Protein AF-A0A841BWC5-F1 (afdb_monomer_lite)

Foldseek 3Di:
DDPVVVLVVLLVCVVCVVVVVDDPVNVVVSVVCCVVPPVSVVVVVVVVVVVVVCCVVPVPPPPPVVVVVVVVVVVVVVVVVVVVPPD

InterPro domains:
  IPR024020 Anti sigma-R factor, mycothiol system,RsrA [TIGR03988] (6-81)
  IPR027383 Putative zinc-finger [PF13490] (7-40)

Radius of gyration: 19.59 Å; chains: 1; bounding box: 43×50×34 Å

Organism: NCBI:txid643052

pLDDT: mean 70.98, std 11.65, range [41.16, 87.31]

Secondary structure (DSSP, 8-state):
--HHHHHHHHHHHHHHHHHT-S-HHHHHHHHHHHHH-HHHHHHHHHHHHHHHHHHHHHS-S---HHHHHHHHHHHHHHHHHHTSS--

Structure (mmCIF, N/CA/C/O backbone):
data_AF-A0A841BWC5-F1
#
_entry.id   AF-A0A841BWC5-F1
#
loop_
_atom_site.group_PDB
_atom_site.id
_atom_site.type_symbol
_atom_site.label_atom_id
_atom_site.label_alt_id
_atom_site.label_comp_id
_atom_site.label_asym_id
_atom_site.label_entity_id
_atom_site.label_seq_id
_atom_site.pdbx_PDB_ins_code
_atom_site.Cartn_x
_atom_site.Cartn_y
_atom_site.Cartn_z
_atom_site.occupancy
_atom_site.B_iso_or_equiv
_atom_site.auth_seq_id
_atom_site.auth_comp_id
_atom_site.auth_asym_id
_atom_site.auth_atom_id
_atom_site.pdbx_PDB_model_num
ATOM 1 N N . MET A 1 1 ? 24.359 0.613 -16.573 1.00 44.41 1 MET A N 1
ATOM 2 C CA . MET A 1 1 ? 23.237 0.920 -15.669 1.00 44.41 1 MET A CA 1
ATOM 3 C C . MET A 1 1 ? 22.442 -0.362 -15.543 1.00 44.41 1 MET A C 1
ATOM 5 O O . MET A 1 1 ? 21.879 -0.801 -16.537 1.00 44.41 1 MET A O 1
ATOM 9 N N . SER A 1 2 ? 22.591 -1.068 -14.426 1.00 51.22 2 SER A N 1
ATOM 10 C CA . SER A 1 2 ? 22.131 -2.459 -14.299 1.00 51.22 2 SER A CA 1
ATOM 11 C C . SER A 1 2 ? 20.620 -2.512 -14.086 1.00 51.22 2 SER A C 1
ATOM 13 O O . SER A 1 2 ? 20.112 -1.784 -13.241 1.00 51.22 2 SER A O 1
ATOM 15 N N . GLU A 1 3 ? 19.916 -3.437 -14.745 1.00 59.28 3 GLU A N 1
ATOM 16 C CA . GLU A 1 3 ? 18.486 -3.748 -14.510 1.00 59.28 3 GLU A CA 1
ATOM 17 C C . GLU A 1 3 ? 18.119 -3.892 -13.017 1.00 59.28 3 GLU A C 1
ATOM 19 O O . GLU A 1 3 ? 17.007 -3.567 -12.606 1.00 59.28 3 GLU A O 1
ATOM 24 N N . LYS A 1 4 ? 19.081 -4.286 -12.172 1.00 59.06 4 LYS A N 1
ATOM 25 C CA . LYS A 1 4 ? 18.936 -4.341 -10.708 1.00 59.06 4 LYS A CA 1
ATOM 26 C C . LYS A 1 4 ? 18.695 -2.988 -10.029 1.00 59.06 4 LYS A C 1
ATOM 28 O O . LYS A 1 4 ? 17.986 -2.956 -9.027 1.00 59.06 4 LYS A O 1
ATOM 33 N N . GLU A 1 5 ? 19.274 -1.894 -10.522 1.00 62.25 5 GLU A N 1
ATOM 34 C CA . GLU A 1 5 ? 19.046 -0.559 -9.945 1.00 62.25 5 GLU A CA 1
ATOM 35 C C . GLU A 1 5 ? 17.609 -0.096 -10.206 1.00 62.25 5 GLU A C 1
ATOM 37 O O . GLU A 1 5 ? 16.983 0.472 -9.315 1.00 62.25 5 GLU A O 1
ATOM 42 N N . ASN A 1 6 ? 17.043 -0.420 -11.374 1.00 76.38 6 ASN A N 1
ATOM 43 C CA . ASN A 1 6 ? 15.649 -0.108 -11.692 1.00 76.38 6 ASN A CA 1
ATOM 44 C C . ASN A 1 6 ? 14.679 -0.893 -10.791 1.00 76.38 6 ASN A C 1
ATOM 46 O O . ASN A 1 6 ? 13.750 -0.318 -10.235 1.00 76.38 6 ASN A O 1
ATOM 50 N N . CYS A 1 7 ? 14.967 -2.177 -10.552 1.00 83.69 7 CYS A N 1
ATOM 51 C CA . CYS A 1 7 ? 14.183 -3.023 -9.647 1.00 83.69 7 CYS A CA 1
ATOM 52 C C . CYS A 1 7 ? 14.183 -2.493 -8.202 1.00 83.69 7 CYS A C 1
ATOM 54 O O . CYS A 1 7 ? 13.144 -2.464 -7.550 1.00 83.69 7 CYS A O 1
ATOM 56 N N . ARG A 1 8 ? 15.345 -2.049 -7.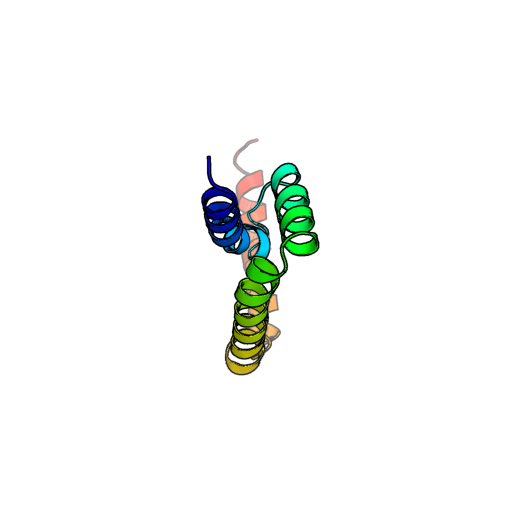695 1.00 80.69 8 ARG A N 1
ATOM 57 C CA . ARG A 1 8 ? 15.475 -1.513 -6.328 1.00 80.69 8 ARG A CA 1
ATOM 58 C C . ARG A 1 8 ? 14.639 -0.244 -6.133 1.00 80.69 8 ARG A C 1
ATOM 60 O O . ARG A 1 8 ? 13.978 -0.123 -5.111 1.00 80.69 8 ARG A O 1
ATOM 67 N N . ASN A 1 9 ? 14.662 0.665 -7.110 1.00 81.25 9 ASN A N 1
ATOM 68 C CA . ASN A 1 9 ? 13.869 1.896 -7.065 1.00 81.25 9 ASN A CA 1
ATOM 69 C C . ASN A 1 9 ? 12.363 1.598 -7.123 1.00 81.25 9 ASN A C 1
ATOM 71 O O . ASN A 1 9 ? 11.601 2.171 -6.355 1.00 81.25 9 ASN A O 1
ATOM 75 N N . VAL A 1 10 ? 11.937 0.654 -7.971 1.00 81.75 10 VAL A N 1
ATOM 76 C CA . VAL A 1 10 ? 10.518 0.273 -8.075 1.00 81.75 10 VAL A CA 1
ATOM 77 C C . VAL A 1 10 ? 9.991 -0.339 -6.775 1.00 81.75 10 VAL A C 1
ATOM 79 O O . VAL A 1 10 ? 8.861 -0.053 -6.391 1.00 81.75 10 VAL A O 1
ATOM 82 N N . ILE A 1 11 ? 10.794 -1.146 -6.076 1.00 80.31 11 ILE A N 1
ATOM 83 C CA . ILE A 1 11 ? 10.405 -1.716 -4.775 1.00 80.31 11 ILE A CA 1
ATOM 84 C C . ILE A 1 11 ? 10.287 -0.638 -3.689 1.00 80.31 11 ILE A C 1
ATOM 86 O O . ILE A 1 11 ? 9.374 -0.701 -2.872 1.00 80.31 11 ILE A O 1
ATOM 90 N N . ASP A 1 12 ? 11.157 0.372 -3.689 1.00 80.69 12 ASP A N 1
ATOM 91 C CA . ASP A 1 12 ? 11.071 1.482 -2.729 1.00 80.69 12 ASP A CA 1
ATOM 92 C C . ASP A 1 12 ? 9.792 2.314 -2.954 1.00 80.69 12 ASP A C 1
ATOM 94 O O . ASP A 1 12 ? 9.045 2.616 -2.023 1.00 80.69 12 ASP A O 1
ATOM 98 N N . GLU A 1 13 ? 9.457 2.584 -4.217 1.00 80.31 13 GLU A N 1
ATOM 99 C CA . GLU A 1 13 ? 8.266 3.359 -4.582 1.00 80.31 13 GLU A CA 1
ATOM 100 C C . GLU A 1 13 ? 6.953 2.568 -4.520 1.00 80.31 13 GLU A C 1
ATOM 102 O O . GLU A 1 13 ? 5.868 3.156 -4.487 1.00 80.31 13 GLU A O 1
ATOM 107 N N . VAL A 1 14 ? 7.024 1.239 -4.444 1.00 80.44 14 VAL A N 1
ATOM 108 C CA . VAL A 1 14 ? 5.860 0.373 -4.224 1.00 80.44 14 VAL A CA 1
ATOM 109 C C . VAL A 1 14 ? 5.149 0.723 -2.914 1.00 80.44 14 VAL A C 1
ATOM 111 O O . VAL A 1 14 ? 3.919 0.689 -2.868 1.00 80.44 14 VAL A O 1
ATOM 114 N N .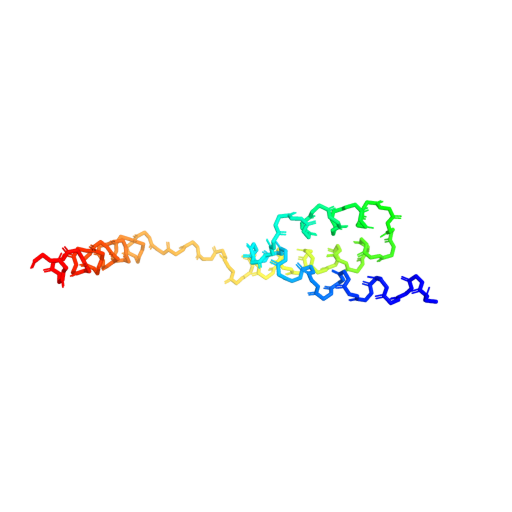 TYR A 1 15 ? 5.881 1.130 -1.873 1.00 74.69 15 TYR A N 1
ATOM 115 C CA . TYR A 1 15 ? 5.287 1.543 -0.599 1.00 74.69 15 TYR A CA 1
ATOM 116 C C . TYR A 1 15 ? 4.409 2.792 -0.755 1.00 74.69 15 TYR A C 1
ATOM 118 O O . TYR A 1 15 ? 3.279 2.812 -0.266 1.00 74.69 15 TYR A O 1
ATOM 126 N N . LEU A 1 16 ? 4.876 3.781 -1.521 1.00 79.12 16 LEU A N 1
ATOM 127 C CA . LEU A 1 16 ? 4.109 4.986 -1.863 1.00 79.12 16 LEU A CA 1
ATOM 128 C C . LEU A 1 16 ? 2.904 4.644 -2.748 1.00 79.12 16 LEU A C 1
ATOM 130 O O . LEU A 1 16 ? 1.803 5.156 -2.552 1.00 79.12 16 LEU A O 1
ATOM 134 N N . TYR A 1 17 ? 3.082 3.739 -3.716 1.00 74.75 17 TYR A N 1
ATOM 135 C CA . TYR A 1 17 ? 1.987 3.244 -4.556 1.00 74.75 17 TYR A CA 1
ATOM 136 C C . TYR A 1 17 ? 0.888 2.566 -3.722 1.00 74.75 17 TYR A C 1
ATOM 138 O O . TYR A 1 17 ? -0.304 2.751 -3.993 1.00 74.75 17 TYR A O 1
ATOM 146 N N . LEU A 1 18 ? 1.282 1.812 -2.693 1.00 69.94 18 LEU A N 1
ATOM 147 C CA . LEU A 1 18 ? 0.390 1.100 -1.783 1.00 69.94 18 LEU A CA 1
ATOM 148 C C . LEU A 1 18 ? -0.347 2.001 -0.791 1.00 69.94 18 LEU A C 1
ATOM 150 O O . LEU A 1 18 ? -1.428 1.613 -0.342 1.00 69.94 18 LEU A O 1
ATOM 154 N N . ASP A 1 19 ? 0.236 3.137 -0.420 1.00 74.31 19 ASP A N 1
ATOM 155 C CA . ASP A 1 19 ? -0.427 4.154 0.405 1.00 74.31 19 ASP A CA 1
ATOM 156 C C . ASP A 1 19 ? -1.284 5.124 -0.429 1.00 74.31 19 ASP A C 1
ATOM 158 O O . ASP A 1 19 ? -2.023 5.941 0.102 1.00 74.31 19 ASP A O 1
ATOM 162 N N . LEU A 1 20 ? -1.261 4.976 -1.761 1.00 71.62 20 LEU A N 1
ATOM 163 C CA . LEU A 1 20 ? -1.871 5.901 -2.725 1.00 71.62 20 LEU A CA 1
ATOM 164 C C . LEU A 1 20 ? -1.230 7.300 -2.722 1.00 71.62 20 LEU A C 1
ATOM 166 O O . LEU A 1 20 ? -1.785 8.224 -3.312 1.00 71.62 20 LEU A O 1
ATOM 170 N N . GLU A 1 21 ? -0.031 7.425 -2.159 1.00 82.00 21 GLU A N 1
ATOM 171 C CA . GLU A 1 21 ? 0.783 8.645 -2.101 1.00 82.00 21 GLU A CA 1
ATOM 172 C C . GLU A 1 21 ? 1.725 8.794 -3.313 1.00 82.00 21 GLU A C 1
ATOM 174 O O . GLU A 1 21 ? 2.650 9.604 -3.312 1.00 82.00 21 GLU A O 1
ATOM 179 N N . CYS A 1 22 ? 1.518 8.004 -4.370 1.00 78.94 22 CYS A N 1
ATOM 180 C CA . CYS A 1 22 ? 2.347 8.026 -5.574 1.00 78.94 22 CYS A CA 1
ATOM 181 C C . CYS A 1 22 ? 1.680 8.809 -6.717 1.00 78.94 22 CYS A C 1
ATOM 183 O O . CYS A 1 22 ? 0.471 8.694 -6.939 1.00 78.94 22 CYS A O 1
ATOM 185 N N . ALA A 1 23 ? 2.482 9.569 -7.472 1.00 79.31 23 ALA A N 1
ATOM 186 C CA . ALA A 1 23 ? 2.031 10.300 -8.657 1.00 79.31 23 ALA A CA 1
ATOM 187 C C . ALA A 1 23 ? 1.524 9.347 -9.755 1.00 79.31 23 ALA A C 1
ATOM 189 O O . ALA A 1 23 ? 2.030 8.233 -9.907 1.00 79.31 23 ALA A O 1
ATOM 190 N N . ASP A 1 24 ? 0.546 9.792 -10.547 1.00 72.75 24 ASP A N 1
ATOM 191 C CA . ASP A 1 24 ? -0.130 8.939 -11.535 1.00 72.75 24 ASP A CA 1
ATOM 192 C C . ASP A 1 24 ? 0.823 8.427 -12.631 1.00 72.75 24 ASP A C 1
ATOM 194 O O . ASP A 1 24 ? 0.837 7.236 -12.933 1.00 72.75 24 ASP A O 1
ATOM 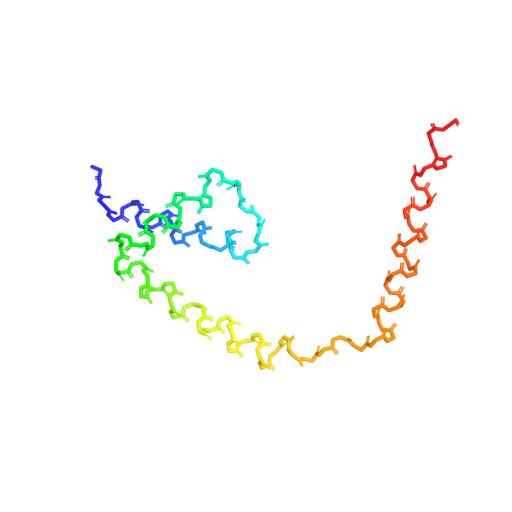198 N N . ASP A 1 25 ? 1.741 9.269 -13.115 1.00 75.44 25 ASP A N 1
ATOM 199 C CA . ASP A 1 25 ? 2.792 8.863 -14.061 1.00 75.44 25 ASP A CA 1
ATOM 200 C C . ASP A 1 25 ? 3.691 7.746 -13.510 1.00 75.44 25 ASP A C 1
ATOM 202 O O . ASP A 1 25 ? 4.177 6.882 -14.241 1.00 75.44 25 ASP A O 1
ATOM 206 N N . ARG A 1 26 ? 3.920 7.742 -12.193 1.00 75.62 26 ARG A N 1
ATOM 207 C CA . ARG A 1 26 ? 4.763 6.748 -11.526 1.00 75.62 26 ARG A CA 1
ATOM 208 C C . ARG A 1 26 ? 4.005 5.452 -11.259 1.00 75.62 26 ARG A C 1
ATOM 210 O O . ARG A 1 26 ? 4.586 4.369 -11.328 1.00 75.62 26 ARG A O 1
ATOM 217 N N . ARG A 1 27 ? 2.693 5.557 -11.042 1.00 76.06 27 ARG A N 1
ATOM 218 C CA . ARG A 1 27 ? 1.768 4.434 -10.876 1.00 76.06 27 ARG A CA 1
ATOM 219 C C . ARG A 1 27 ? 1.819 3.477 -12.067 1.00 76.06 27 ARG A C 1
ATOM 221 O O . ARG A 1 27 ? 1.868 2.262 -11.867 1.00 76.06 27 ARG A O 1
ATOM 228 N N . ASP A 1 28 ? 1.804 4.019 -13.281 1.00 76.94 28 ASP A N 1
ATOM 229 C CA . ASP A 1 28 ? 1.787 3.217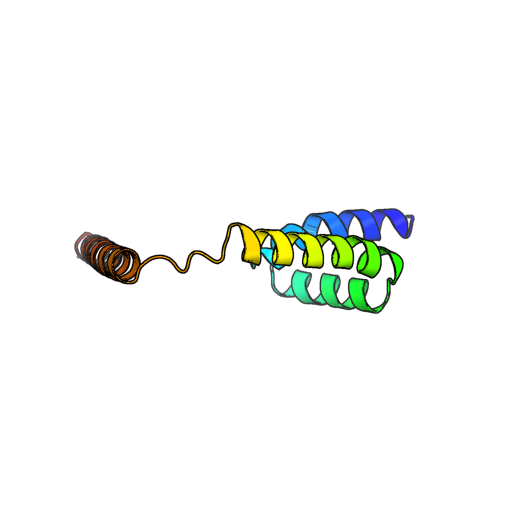 -14.507 1.00 76.94 28 ASP A CA 1
ATOM 230 C C . ASP A 1 28 ? 3.141 2.538 -14.766 1.00 76.94 28 ASP A C 1
ATOM 232 O O . ASP A 1 28 ? 3.194 1.350 -15.081 1.00 76.94 28 ASP A O 1
ATOM 236 N N . LEU A 1 29 ? 4.245 3.243 -14.493 1.00 81.50 29 LEU A N 1
ATOM 237 C CA . LEU A 1 29 ? 5.604 2.695 -14.580 1.00 81.50 29 LEU A CA 1
ATOM 238 C C . LEU A 1 29 ? 5.835 1.532 -13.604 1.00 81.50 29 LEU A C 1
ATOM 240 O O . LEU A 1 29 ? 6.413 0.512 -13.982 1.00 81.50 29 LEU A O 1
ATOM 244 N N . ILE A 1 30 ? 5.365 1.659 -12.358 1.00 79.00 30 ILE A N 1
ATOM 245 C CA . ILE A 1 30 ? 5.460 0.591 -11.351 1.00 79.00 30 ILE A CA 1
ATOM 246 C C . ILE A 1 30 ? 4.634 -0.621 -11.793 1.00 79.00 30 ILE A C 1
ATOM 248 O O . ILE A 1 30 ? 5.121 -1.749 -11.730 1.00 79.00 30 ILE A O 1
ATOM 252 N N . LYS A 1 31 ? 3.409 -0.404 -12.293 1.00 76.94 31 LYS A N 1
ATOM 253 C CA . LYS A 1 31 ? 2.566 -1.487 -12.821 1.00 76.94 31 LYS A CA 1
ATOM 254 C C . LYS A 1 31 ? 3.226 -2.220 -13.983 1.00 76.94 31 LYS A C 1
ATOM 256 O O . LYS A 1 31 ? 3.289 -3.444 -13.946 1.00 76.94 31 LYS A O 1
ATOM 261 N N . GLN A 1 32 ? 3.727 -1.486 -14.975 1.00 79.00 32 GLN A N 1
ATOM 262 C CA . GLN A 1 32 ? 4.417 -2.064 -16.126 1.00 79.00 32 GLN A CA 1
ATOM 263 C C . GLN A 1 32 ? 5.633 -2.884 -15.681 1.00 79.00 32 GLN A C 1
ATOM 265 O O . GLN A 1 32 ? 5.784 -4.035 -16.080 1.00 79.00 32 GLN A O 1
ATOM 270 N N . HIS A 1 33 ? 6.449 -2.348 -14.771 1.00 83.75 33 HIS A N 1
ATOM 271 C CA . HIS A 1 33 ? 7.604 -3.079 -14.266 1.00 83.75 33 HIS A CA 1
ATOM 272 C C . HIS A 1 33 ? 7.215 -4.356 -13.512 1.00 83.75 33 HIS A C 1
ATOM 274 O O . HIS A 1 33 ? 7.863 -5.382 -13.688 1.00 83.75 33 HIS A O 1
ATOM 280 N N . LEU A 1 34 ? 6.171 -4.324 -12.681 1.00 76.88 34 LEU A N 1
ATOM 281 C CA . LEU A 1 34 ? 5.696 -5.513 -11.966 1.00 76.88 34 LEU A CA 1
ATOM 282 C C . LEU A 1 34 ? 5.116 -6.579 -12.912 1.00 76.88 34 LEU A C 1
ATOM 284 O O . LEU A 1 34 ? 5.222 -7.765 -12.602 1.00 76.88 34 LEU A O 1
ATOM 288 N N . ASP A 1 35 ? 4.546 -6.175 -14.050 1.00 76.25 35 ASP A N 1
ATOM 289 C CA . ASP A 1 35 ? 4.044 -7.084 -15.090 1.00 76.25 35 ASP A CA 1
ATOM 290 C C . ASP A 1 35 ? 5.196 -7.762 -15.856 1.00 76.25 35 ASP A C 1
ATOM 292 O O . ASP A 1 35 ? 5.193 -8.976 -16.065 1.00 76.25 35 ASP A O 1
ATOM 296 N N . GLU A 1 36 ? 6.242 -7.001 -16.189 1.00 79.38 36 GLU A N 1
ATOM 297 C CA . GLU A 1 36 ? 7.391 -7.493 -16.959 1.00 79.38 36 GLU A CA 1
ATOM 298 C C . GLU A 1 36 ? 8.459 -8.189 -16.089 1.00 79.38 36 GLU A C 1
ATOM 300 O O . GLU A 1 36 ? 9.225 -9.030 -16.572 1.00 79.38 36 GLU A O 1
ATOM 305 N N . CYS A 1 37 ? 8.520 -7.880 -14.790 1.00 83.81 37 CYS A N 1
ATOM 306 C CA . CYS A 1 37 ? 9.578 -8.317 -13.880 1.00 83.81 37 CYS A CA 1
ATOM 307 C C . CYS A 1 37 ? 9.059 -9.303 -12.818 1.00 83.81 37 CYS A C 1
ATOM 309 O O . CYS A 1 37 ? 8.762 -8.952 -11.672 1.00 83.81 37 CYS A O 1
ATOM 311 N N . SER A 1 38 ? 9.056 -10.595 -13.169 1.00 75.25 38 SER A N 1
ATOM 312 C CA . SER A 1 38 ? 8.717 -11.696 -12.249 1.00 75.25 38 SER A CA 1
ATOM 313 C C . SER A 1 38 ? 9.446 -11.694 -10.888 1.00 75.25 38 SER A C 1
ATOM 315 O O . SER A 1 38 ? 8.813 -12.071 -9.899 1.00 75.25 38 SER A O 1
ATOM 317 N N . PRO A 1 39 ? 10.747 -11.343 -10.762 1.00 80.50 39 PRO A N 1
ATOM 318 C CA . PRO A 1 39 ? 11.391 -11.301 -9.449 1.00 80.50 39 PRO A CA 1
ATOM 319 C C . PRO A 1 39 ? 10.842 -10.177 -8.559 1.00 80.50 39 PRO A C 1
ATOM 321 O O . PRO A 1 39 ? 10.571 -10.445 -7.391 1.00 80.50 39 PRO A O 1
ATOM 324 N N . CYS A 1 40 ? 10.587 -8.980 -9.099 1.00 81.81 40 CYS A N 1
ATOM 325 C CA . CYS A 1 40 ? 9.956 -7.889 -8.349 1.00 81.81 40 CYS A CA 1
ATOM 326 C C . CYS A 1 40 ? 8.527 -8.239 -7.936 1.00 81.81 40 CYS A C 1
ATOM 328 O O . CYS A 1 40 ? 8.143 -7.979 -6.800 1.00 81.81 40 CYS A O 1
ATOM 330 N N . LEU A 1 41 ? 7.768 -8.907 -8.813 1.00 73.69 41 LEU A N 1
ATOM 331 C CA . LEU A 1 41 ? 6.426 -9.388 -8.488 1.00 73.69 41 LEU A CA 1
ATOM 332 C C . LEU A 1 41 ? 6.434 -10.413 -7.346 1.00 73.69 41 LEU A C 1
ATOM 334 O O . LEU A 1 41 ? 5.521 -10.412 -6.526 1.00 73.69 41 LEU A O 1
ATOM 338 N N . ARG A 1 42 ? 7.452 -11.281 -7.263 1.00 77.88 42 ARG A N 1
ATOM 339 C CA . ARG A 1 42 ? 7.575 -12.231 -6.145 1.00 77.88 42 ARG A CA 1
ATOM 340 C C . ARG A 1 42 ? 7.917 -11.545 -4.827 1.00 77.88 42 ARG A C 1
ATOM 342 O O . ARG A 1 42 ? 7.332 -11.915 -3.816 1.00 77.88 42 ARG A O 1
ATOM 349 N N . GLU A 1 43 ? 8.827 -10.574 -4.827 1.00 76.00 43 GLU A N 1
ATOM 350 C CA . GLU A 1 43 ? 9.150 -9.820 -3.605 1.00 76.00 43 GLU A CA 1
ATOM 351 C C . GLU A 1 43 ? 7.953 -8.977 -3.137 1.00 76.00 43 GLU A C 1
ATOM 353 O O . GLU A 1 43 ? 7.545 -9.076 -1.981 1.00 76.00 43 GLU A O 1
ATOM 358 N N . TYR A 1 44 ? 7.299 -8.266 -4.060 1.00 71.19 44 TYR A N 1
ATOM 359 C CA . TYR A 1 44 ? 6.066 -7.524 -3.790 1.00 71.19 44 TYR A CA 1
ATOM 360 C C . TYR A 1 44 ? 4.893 -8.424 -3.371 1.00 71.19 44 TY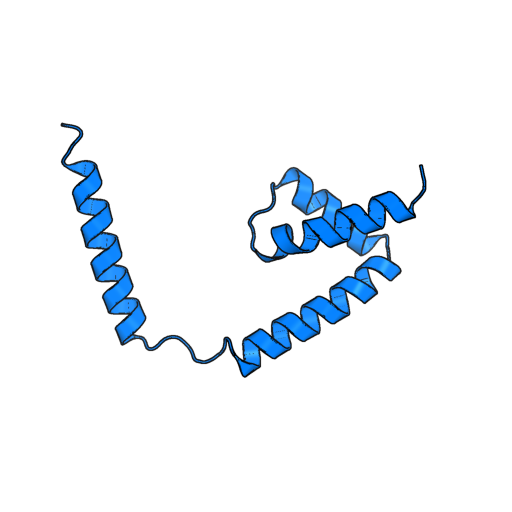R A C 1
ATOM 362 O O . TYR A 1 44 ? 4.120 -8.070 -2.486 1.00 71.19 44 TYR A O 1
ATOM 370 N N . GLY A 1 45 ? 4.737 -9.598 -3.988 1.00 70.62 45 GLY A N 1
ATOM 371 C CA . GLY A 1 45 ? 3.652 -10.533 -3.683 1.00 70.62 45 GLY A CA 1
ATOM 372 C C . GLY A 1 45 ? 3.687 -11.009 -2.232 1.00 70.62 45 GLY A C 1
ATOM 373 O O . GLY A 1 45 ? 2.647 -11.062 -1.580 1.00 70.62 45 GLY A O 1
ATOM 374 N N . ILE A 1 46 ? 4.887 -11.258 -1.700 1.00 67.31 46 ILE A N 1
ATOM 375 C CA . ILE A 1 46 ? 5.083 -11.588 -0.284 1.00 67.31 46 ILE A CA 1
ATOM 376 C C . ILE A 1 46 ? 4.677 -10.400 0.596 1.00 67.31 46 ILE A C 1
ATOM 378 O O . ILE A 1 46 ? 3.950 -10.580 1.571 1.00 67.31 46 ILE A O 1
ATOM 382 N N . GLU A 1 47 ? 5.086 -9.181 0.241 1.00 64.69 47 GLU A N 1
ATOM 383 C CA . GLU A 1 47 ? 4.674 -7.969 0.956 1.00 64.69 47 GLU A CA 1
ATOM 384 C C . GLU A 1 47 ? 3.157 -7.760 0.950 1.00 64.69 47 GLU A C 1
ATOM 386 O O . GLU A 1 47 ? 2.586 -7.438 1.990 1.00 64.69 47 GLU A O 1
ATOM 391 N N . GLN A 1 48 ? 2.481 -7.999 -0.174 1.00 68.62 48 GLN A N 1
ATOM 392 C CA . GLN A 1 48 ? 1.025 -7.892 -0.270 1.00 68.62 48 GLN A CA 1
ATOM 393 C C . GLN A 1 48 ? 0.309 -8.924 0.594 1.00 68.62 48 GLN A C 1
ATOM 395 O O . GLN A 1 48 ? -0.663 -8.587 1.273 1.00 68.62 48 GLN A O 1
ATOM 400 N N . GLU A 1 49 ? 0.790 -10.167 0.613 1.00 63.19 49 GLU A N 1
ATOM 401 C CA . GLU A 1 49 ? 0.248 -11.195 1.499 1.00 63.19 49 GLU A CA 1
ATOM 402 C C . GLU A 1 49 ? 0.469 -10.841 2.973 1.00 63.19 49 GLU A C 1
ATOM 404 O O . GLU A 1 49 ? -0.446 -11.004 3.783 1.00 63.19 49 GLU A O 1
ATOM 409 N N . VAL A 1 50 ? 1.631 -10.282 3.325 1.00 59.34 50 VAL A N 1
ATOM 410 C CA . VAL A 1 50 ? 1.925 -9.803 4.684 1.00 59.34 50 VAL A CA 1
ATOM 411 C C . VAL A 1 50 ? 1.061 -8.591 5.044 1.00 59.34 50 VAL A C 1
ATOM 413 O O . VAL A 1 50 ? 0.474 -8.575 6.125 1.00 59.34 50 VAL A O 1
ATOM 416 N N . LYS A 1 51 ? 0.893 -7.611 4.149 1.00 61.38 51 LYS A N 1
ATOM 417 C CA . LYS A 1 51 ? 0.035 -6.432 4.359 1.00 61.38 51 LYS A CA 1
ATOM 418 C C . LYS A 1 51 ? -1.430 -6.839 4.500 1.00 61.38 51 LYS A C 1
ATOM 420 O O . LYS A 1 51 ? -2.117 -6.333 5.383 1.00 61.38 51 LYS A O 1
ATOM 425 N N . ALA A 1 52 ? -1.902 -7.802 3.710 1.00 65.75 52 ALA A N 1
ATOM 426 C CA . ALA A 1 52 ? -3.236 -8.381 3.857 1.00 65.75 52 ALA A CA 1
ATOM 427 C C . ALA A 1 52 ? -3.382 -9.171 5.169 1.00 65.75 52 ALA A C 1
ATOM 429 O O . ALA A 1 52 ? -4.423 -9.098 5.823 1.00 65.75 52 ALA A O 1
ATOM 430 N N . LEU A 1 53 ? -2.344 -9.902 5.587 1.00 52.75 53 LEU A N 1
ATOM 431 C CA . LEU A 1 53 ? -2.308 -10.660 6.839 1.00 52.75 53 LEU A CA 1
ATOM 432 C C . LEU A 1 53 ? -2.296 -9.750 8.077 1.00 52.75 53 LEU A C 1
ATOM 434 O O . LEU A 1 53 ? -2.992 -10.020 9.053 1.00 52.75 53 LEU A O 1
ATOM 438 N N . VAL A 1 54 ? -1.572 -8.638 8.032 1.00 56.19 54 VAL A N 1
ATOM 439 C CA . VAL A 1 54 ? -1.617 -7.601 9.070 1.00 56.19 54 VAL A CA 1
ATOM 440 C C . VAL A 1 54 ? -2.942 -6.843 8.998 1.00 56.19 54 VAL A C 1
ATOM 442 O O . VAL A 1 54 ? -3.565 -6.610 10.025 1.00 56.19 54 VAL A O 1
ATOM 445 N N . GLY A 1 55 ? -3.454 -6.535 7.808 1.00 60.00 55 GLY A N 1
ATOM 446 C CA . GLY A 1 55 ? -4.770 -5.921 7.625 1.00 60.00 55 GLY A CA 1
ATOM 447 C C . GLY A 1 55 ? -5.911 -6.771 8.193 1.00 60.00 55 GLY A C 1
ATOM 448 O O . GLY A 1 55 ? -6.814 -6.239 8.831 1.00 60.00 55 GLY A O 1
ATOM 449 N N . ARG A 1 56 ? -5.861 -8.101 8.054 1.00 56.19 56 ARG A N 1
ATOM 450 C CA . ARG A 1 56 ? -6.859 -9.010 8.652 1.00 56.19 56 ARG A CA 1
ATOM 451 C C . ARG A 1 56 ? -6.666 -9.217 10.157 1.00 56.19 56 ARG A C 1
ATOM 453 O O . ARG A 1 56 ? -7.653 -9.325 10.872 1.00 56.19 56 ARG A O 1
ATOM 460 N N . CYS A 1 57 ? -5.424 -9.290 10.639 1.00 52.22 57 CYS A N 1
ATOM 461 C CA . CYS A 1 57 ? -5.139 -9.581 12.049 1.00 52.22 57 CYS A CA 1
ATOM 462 C C . CYS A 1 57 ? -5.127 -8.330 12.939 1.00 52.22 57 CYS A C 1
ATOM 464 O O . CYS A 1 57 ? -5.423 -8.439 14.121 1.00 52.22 57 CYS A O 1
ATOM 466 N N . CYS A 1 58 ? -4.805 -7.167 12.376 1.00 50.66 58 CYS A N 1
ATOM 467 C CA . CYS A 1 58 ? -4.584 -5.909 13.095 1.00 50.66 58 CYS A CA 1
ATOM 468 C C . CYS A 1 58 ? -5.354 -4.716 12.492 1.00 50.66 58 CYS A C 1
ATOM 470 O O . CYS A 1 58 ? -5.461 -3.683 13.141 1.00 50.66 58 CYS A O 1
ATOM 472 N N . GLY A 1 59 ? -5.877 -4.824 11.262 1.00 50.22 59 GLY A N 1
ATOM 473 C CA . GLY A 1 59 ? -6.636 -3.760 10.577 1.00 50.22 59 GLY A CA 1
ATOM 474 C C . GLY A 1 59 ? -8.141 -4.030 10.417 1.00 50.22 59 GLY A C 1
ATOM 475 O O . GLY A 1 59 ? -8.861 -3.179 9.900 1.00 50.22 59 GLY A O 1
ATOM 476 N N . SER A 1 60 ? -8.626 -5.203 10.844 1.00 53.62 60 SER A N 1
ATOM 477 C CA . SER A 1 60 ? -10.017 -5.655 10.665 1.00 53.62 60 SER A CA 1
ATOM 478 C C . SER A 1 60 ? -10.836 -5.648 11.952 1.00 53.62 60 SER A C 1
ATOM 480 O O . SER A 1 60 ? -11.913 -6.237 12.000 1.00 53.62 60 SER A O 1
ATOM 482 N N . GLU A 1 61 ? -10.405 -4.925 12.983 1.00 56.41 61 GLU A N 1
ATOM 483 C CA . GLU A 1 61 ? -11.383 -4.338 13.894 1.00 56.41 61 GLU A CA 1
ATOM 484 C C . GLU A 1 61 ? -11.989 -3.150 13.153 1.00 56.41 61 GLU A C 1
ATOM 486 O O . GLU A 1 61 ? -11.442 -2.049 13.120 1.00 56.41 61 GLU A O 1
ATOM 491 N N . LYS A 1 62 ? -13.096 -3.410 12.446 1.00 57.91 62 LYS A N 1
ATOM 492 C CA . LYS A 1 62 ? -13.889 -2.371 11.789 1.00 57.91 62 LYS A CA 1
ATOM 493 C C . LYS A 1 62 ? -14.117 -1.276 12.829 1.00 57.91 62 LYS A C 1
ATOM 495 O O . LYS A 1 62 ? -14.793 -1.533 13.821 1.00 57.91 62 LYS A O 1
ATOM 500 N N . ALA A 1 63 ? -13.524 -0.096 12.612 1.00 56.41 63 ALA A N 1
ATOM 501 C CA . ALA A 1 63 ? -13.624 0.996 13.573 1.00 56.41 63 ALA A CA 1
ATOM 502 C C . ALA A 1 63 ? -15.105 1.187 13.941 1.00 56.41 63 ALA A C 1
ATOM 504 O O . ALA A 1 63 ? -15.919 1.296 13.008 1.00 56.41 63 ALA A O 1
ATOM 505 N N . PRO A 1 64 ? -15.451 1.157 15.244 1.00 72.38 64 PRO A N 1
ATOM 506 C CA . PRO A 1 64 ? -16.836 1.151 15.685 1.00 72.38 64 PRO A CA 1
ATOM 507 C C . PRO A 1 64 ? -17.568 2.338 15.070 1.00 72.38 64 PRO A C 1
ATOM 509 O O . PRO A 1 64 ? -17.007 3.433 14.960 1.00 72.38 64 PRO A O 1
ATOM 512 N N . ASP A 1 65 ? -18.806 2.116 14.631 1.00 74.56 65 ASP A N 1
ATOM 513 C CA . ASP A 1 65 ? -19.581 3.128 13.912 1.00 74.56 65 ASP A CA 1
ATOM 514 C C . ASP A 1 65 ? -19.720 4.432 14.723 1.00 74.56 65 ASP A C 1
ATOM 516 O O . ASP A 1 65 ? -19.659 5.513 14.144 1.00 74.56 65 ASP A O 1
ATOM 520 N N . GLU A 1 66 ? -19.736 4.351 16.059 1.00 75.44 66 GLU A N 1
ATOM 521 C CA . GLU A 1 66 ? -19.656 5.515 16.956 1.00 75.44 66 GLU A CA 1
ATOM 522 C C . GLU A 1 66 ? -18.393 6.364 16.762 1.00 75.44 66 GLU A C 1
ATOM 524 O O . GLU A 1 66 ? -18.458 7.593 16.778 1.00 75.44 66 GLU A O 1
ATOM 529 N N . LEU A 1 67 ? -17.224 5.744 16.573 1.00 75.88 67 LEU A N 1
ATOM 530 C CA . LEU A 1 67 ? -15.980 6.483 16.357 1.00 75.88 67 LEU A CA 1
ATOM 531 C C . LEU A 1 67 ? -15.993 7.175 14.990 1.00 75.88 67 LEU A C 1
ATOM 533 O O . LEU A 1 67 ? -15.543 8.314 14.877 1.00 75.88 67 LEU A O 1
ATOM 537 N N . LYS A 1 68 ? -16.549 6.515 13.968 1.00 80.19 68 LYS A N 1
ATOM 538 C CA . LYS A 1 68 ? -16.710 7.101 12.629 1.00 80.19 68 LYS A CA 1
ATOM 539 C C . LYS A 1 68 ? -17.660 8.289 12.640 1.00 80.19 68 LYS A C 1
ATOM 541 O O . LYS A 1 68 ? -17.362 9.296 12.003 1.00 80.19 68 LYS A O 1
ATOM 546 N N . ASP A 1 69 ? -18.776 8.177 13.351 1.00 85.69 69 ASP A N 1
ATOM 547 C CA . ASP A 1 69 ? -19.755 9.255 13.471 1.00 85.69 69 ASP A CA 1
ATOM 548 C C . ASP A 1 69 ? -19.159 10.468 14.203 1.00 85.69 69 ASP A C 1
ATOM 550 O O . ASP A 1 69 ? -19.163 11.584 1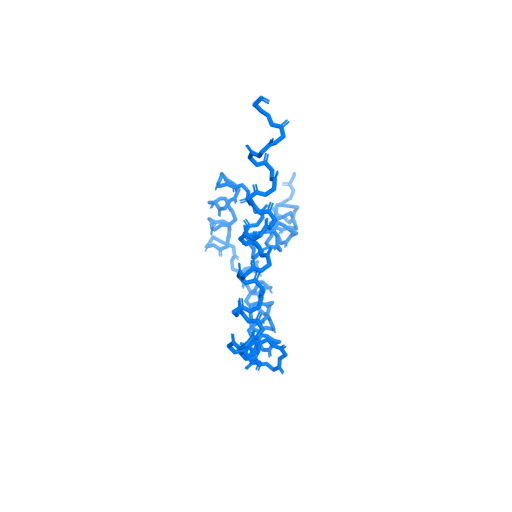3.679 1.00 85.69 69 ASP A O 1
ATOM 554 N N . ARG A 1 70 ? -18.485 10.229 15.337 1.00 84.94 70 ARG A N 1
ATOM 555 C CA . ARG A 1 70 ? -17.766 11.271 16.090 1.00 84.94 70 ARG A CA 1
ATOM 556 C C . ARG A 1 70 ? -16.671 11.955 15.272 1.00 84.94 70 ARG A C 1
ATOM 558 O O . ARG A 1 70 ? -16.501 13.169 15.383 1.00 84.94 70 ARG A O 1
ATOM 565 N N . LEU A 1 71 ? -15.917 11.196 14.476 1.00 85.19 71 LEU A N 1
ATOM 566 C CA . LEU A 1 71 ? -14.890 11.746 13.589 1.00 85.19 71 LEU A CA 1
ATOM 567 C C . LEU A 1 71 ? -15.508 12.608 12.489 1.00 85.19 71 LEU A C 1
ATOM 569 O O . LEU A 1 71 ? -15.033 13.717 12.277 1.00 85.19 71 LEU A O 1
ATOM 573 N N . ARG A 1 72 ? -16.582 12.148 11.835 1.00 87.31 72 ARG A N 1
ATOM 574 C CA . ARG A 1 72 ? -17.296 12.928 10.808 1.00 87.31 72 ARG A CA 1
ATOM 575 C C . ARG A 1 72 ? -17.855 14.234 11.364 1.00 87.31 72 ARG A C 1
ATOM 577 O O . ARG A 1 72 ? -17.694 15.267 10.722 1.00 87.31 72 ARG A O 1
ATOM 584 N N . ALA A 1 73 ? -18.452 14.201 12.555 1.00 86.94 73 ALA A N 1
ATOM 585 C CA . ALA A 1 73 ? -18.957 15.398 13.223 1.00 86.94 73 ALA A CA 1
ATOM 586 C C . ALA A 1 73 ? -17.831 16.407 13.512 1.00 86.94 73 ALA A C 1
ATOM 588 O O . ALA A 1 73 ? -17.952 17.578 13.162 1.00 86.94 73 ALA A O 1
ATOM 589 N N . LYS A 1 74 ? -16.703 15.943 14.072 1.00 84.38 74 LYS A N 1
ATOM 590 C CA . LYS A 1 74 ? -15.523 16.788 14.331 1.00 84.38 74 LYS A CA 1
ATOM 591 C C . LYS A 1 74 ? -14.889 17.345 13.059 1.00 84.38 74 LYS A C 1
ATOM 593 O O . LYS A 1 74 ? -14.481 18.498 13.042 1.00 84.38 74 LYS A O 1
ATOM 598 N N . LEU A 1 75 ? -14.792 16.541 12.002 1.00 86.25 75 LEU A N 1
ATOM 599 C CA . LEU A 1 75 ? -14.232 16.993 10.730 1.00 86.25 75 LEU A CA 1
ATOM 600 C C . LEU A 1 75 ? -15.126 18.068 10.101 1.00 86.25 75 LEU A C 1
ATOM 602 O O . LEU A 1 75 ? -14.624 19.091 9.656 1.00 86.25 75 LEU A O 1
ATOM 606 N N . SER A 1 76 ? -16.449 17.865 10.137 1.00 83.19 76 SER A N 1
ATOM 607 C CA . SER A 1 76 ? -17.423 18.855 9.671 1.00 83.19 76 SER A CA 1
ATOM 608 C C . SER A 1 76 ? -17.302 20.169 10.445 1.00 83.19 76 SER A C 1
ATOM 610 O O . SER A 1 76 ? -17.290 21.230 9.830 1.00 83.19 76 SER A O 1
ATOM 612 N N . GLU A 1 77 ? -17.165 20.107 11.771 1.00 82.75 77 GLU A N 1
ATOM 613 C CA . GLU A 1 77 ? -16.953 21.280 12.629 1.00 82.75 77 GLU A CA 1
ATOM 614 C C . GLU A 1 77 ? -15.688 22.063 12.235 1.00 82.75 77 GLU A C 1
ATOM 616 O O . GLU A 1 77 ? -15.758 23.275 12.045 1.00 82.75 77 GLU A O 1
ATOM 621 N N . LEU A 1 78 ? -14.565 21.370 12.014 1.00 81.38 78 LEU A N 1
ATOM 622 C CA . LEU A 1 78 ? -13.298 21.987 11.596 1.00 81.38 78 LEU A CA 1
ATOM 623 C C . LEU A 1 78 ? -13.379 22.617 10.193 1.00 81.38 78 LEU A C 1
ATOM 625 O O . LEU A 1 78 ? -12.928 23.742 9.987 1.00 81.38 78 LEU A O 1
ATOM 629 N N . THR A 1 79 ? -14.025 21.946 9.235 1.00 74.00 79 THR A N 1
ATOM 630 C CA . THR A 1 79 ? -14.178 22.493 7.873 1.00 74.00 79 THR A CA 1
ATOM 631 C C . THR A 1 79 ? -15.078 23.730 7.816 1.00 74.00 79 THR A C 1
ATOM 633 O O . THR A 1 79 ? -14.935 24.558 6.920 1.00 74.00 79 THR A O 1
ATOM 636 N N . MET A 1 80 ? -15.992 23.892 8.780 1.00 65.88 80 MET A N 1
ATOM 637 C CA . MET A 1 80 ? -16.837 25.085 8.876 1.00 65.88 80 MET A CA 1
ATOM 638 C C . MET A 1 80 ? -16.085 26.285 9.464 1.00 65.88 80 MET A C 1
ATOM 640 O O . MET A 1 80 ? -16.424 27.422 9.134 1.00 65.88 80 MET A O 1
ATOM 644 N N . THR A 1 81 ? -15.057 26.056 10.288 1.00 58.66 81 THR A N 1
ATOM 645 C CA . THR A 1 81 ? -14.245 27.141 10.860 1.00 58.66 81 THR A CA 1
ATOM 646 C C . THR A 1 81 ? -13.306 27.795 9.844 1.00 58.66 81 THR A C 1
ATOM 648 O O . THR A 1 81 ? -13.153 29.009 9.883 1.00 58.66 81 THR A O 1
ATOM 651 N N . GLU A 1 82 ? -12.787 27.059 8.855 1.00 56.44 82 GLU A N 1
ATOM 652 C CA . GLU A 1 82 ? -11.855 27.620 7.856 1.00 56.44 82 GLU A CA 1
ATOM 653 C C . GLU A 1 82 ? -12.533 28.538 6.818 1.00 56.44 82 GLU A C 1
ATOM 655 O O . GLU A 1 82 ? -11.895 29.425 6.256 1.00 56.44 82 GLU A O 1
ATOM 660 N N . THR A 1 83 ? -13.842 28.394 6.574 1.00 55.28 83 THR A N 1
ATOM 661 C CA . THR A 1 83 ? -14.562 29.272 5.623 1.00 55.28 83 THR A CA 1
ATOM 662 C C . THR A 1 83 ? -15.059 30.592 6.222 1.00 55.28 83 THR A C 1
ATOM 664 O O . THR A 1 83 ? -15.548 31.442 5.481 1.00 55.28 83 THR A O 1
ATOM 667 N N . ALA A 1 84 ? -14.942 30.788 7.540 1.00 54.25 84 ALA A N 1
ATOM 668 C CA . ALA A 1 84 ? -15.427 31.992 8.224 1.00 54.25 84 ALA A CA 1
ATOM 669 C C . ALA A 1 84 ? -14.346 33.071 8.440 1.00 54.25 84 ALA A C 1
ATOM 671 O O . ALA A 1 84 ? -14.675 34.188 8.827 1.00 54.25 84 ALA A O 1
ATOM 672 N N . GLU A 1 85 ? -13.073 32.765 8.177 1.00 52.59 85 GLU A N 1
ATOM 673 C CA . GLU A 1 85 ? -11.929 33.659 8.427 1.00 52.59 85 GLU A CA 1
ATOM 674 C C . GLU A 1 85 ? -11.336 34.304 7.158 1.00 52.59 85 GLU A C 1
ATOM 676 O O . GLU A 1 85 ? -10.308 34.973 7.213 1.00 52.59 85 GLU A O 1
ATOM 681 N N . HIS A 1 86 ? -12.024 34.175 6.017 1.00 51.19 86 HIS A N 1
ATOM 682 C CA . HIS A 1 86 ? -11.653 34.798 4.739 1.00 51.19 86 HIS A CA 1
ATOM 683 C C . HIS A 1 86 ? -12.802 35.604 4.088 1.00 51.19 86 HIS A C 1
ATOM 685 O O . HIS A 1 86 ? -12.920 35.642 2.860 1.00 51.19 86 HIS A O 1
ATOM 691 N N . ALA A 1 87 ? -13.643 36.258 4.898 1.00 41.16 87 ALA A N 1
ATOM 692 C CA . ALA A 1 87 ? -14.637 37.241 4.448 1.00 41.16 87 ALA A CA 1
ATOM 693 C C . ALA A 1 87 ? -14.428 38.601 5.126 1.00 41.16 87 ALA A C 1
ATOM 695 O O . ALA A 1 87 ? -14.247 38.619 6.364 1.00 41.16 87 ALA A O 1
#

Sequence (87 aa):
MSEKENCRNVIDEVYLYLDLECADDRRDLIKQHLDECSPCLREYGIEQEVKALVGRCCGSEKAPDELKDRLRAKLSELTMTETAEHA